Protein AF-A0A919F401-F1 (afdb_monomer)

Structure (mmCIF, N/CA/C/O backbone):
data_AF-A0A919F401-F1
#
_entry.id   AF-A0A919F401-F1
#
loop_
_atom_site.group_PDB
_atom_site.id
_atom_site.type_symbol
_atom_site.label_atom_id
_atom_site.label_alt_id
_atom_site.label_comp_id
_atom_site.label_asym_id
_atom_site.label_entity_id
_atom_site.label_seq_id
_atom_site.pdbx_PDB_ins_code
_atom_site.Cartn_x
_atom_site.Cartn_y
_atom_site.Cartn_z
_atom_site.occupancy
_atom_site.B_iso_or_equiv
_atom_site.auth_seq_id
_atom_site.auth_comp_id
_atom_site.auth_asym_id
_atom_site.auth_atom_id
_atom_site.pdbx_PDB_model_num
ATOM 1 N N . MET A 1 1 ? 9.501 9.180 -15.249 1.00 79.06 1 MET A N 1
ATOM 2 C CA . MET A 1 1 ? 9.581 8.104 -14.242 1.00 79.06 1 MET A CA 1
ATOM 3 C C . MET A 1 1 ? 9.313 8.732 -12.891 1.00 79.06 1 MET A C 1
ATOM 5 O O . MET A 1 1 ? 10.042 9.645 -12.530 1.00 79.06 1 MET A O 1
ATOM 9 N N . LEU A 1 2 ? 8.233 8.335 -12.221 1.00 89.06 2 LEU A N 1
ATOM 10 C CA . LEU A 1 2 ? 7.806 8.928 -10.952 1.00 89.06 2 LEU A CA 1
ATOM 11 C C . LEU A 1 2 ? 7.776 7.835 -9.876 1.00 89.06 2 LEU A C 1
ATOM 13 O O . LEU A 1 2 ? 7.454 6.682 -10.175 1.00 89.06 2 LEU A O 1
ATOM 17 N N . VAL A 1 3 ? 8.127 8.213 -8.649 1.00 92.69 3 VAL A N 1
ATOM 18 C CA . VAL A 1 3 ? 8.099 7.393 -7.427 1.00 92.69 3 VAL A CA 1
ATOM 19 C C . VAL A 1 3 ? 7.712 8.283 -6.241 1.00 92.69 3 VAL A C 1
ATOM 21 O O . VAL A 1 3 ? 7.837 9.508 -6.318 1.00 92.69 3 VAL A O 1
ATOM 24 N N . GLY A 1 4 ? 7.271 7.672 -5.143 1.00 89.56 4 GLY A N 1
ATOM 25 C CA . GLY A 1 4 ? 6.869 8.360 -3.918 1.00 89.56 4 GLY A CA 1
ATOM 26 C C . GLY A 1 4 ? 5.706 9.322 -4.153 1.00 89.56 4 GLY A C 1
ATOM 27 O O . GLY A 1 4 ? 4.825 9.059 -4.973 1.00 89.56 4 GLY A O 1
ATOM 28 N N . ASP A 1 5 ? 5.734 10.467 -3.474 1.00 89.31 5 ASP A N 1
ATOM 29 C CA . ASP A 1 5 ? 4.679 11.485 -3.574 1.00 89.31 5 ASP A CA 1
ATOM 30 C C . ASP A 1 5 ? 4.538 12.082 -4.978 1.00 89.31 5 ASP A C 1
ATOM 32 O O . ASP A 1 5 ? 3.452 12.513 -5.357 1.00 89.31 5 ASP A O 1
ATOM 36 N N . ALA A 1 6 ? 5.612 12.074 -5.777 1.00 88.06 6 ALA A N 1
ATOM 37 C CA . ALA A 1 6 ? 5.546 12.525 -7.164 1.00 88.06 6 ALA A CA 1
ATOM 38 C C . ALA A 1 6 ? 4.692 11.590 -8.035 1.00 88.06 6 ALA A C 1
ATOM 40 O O . ALA A 1 6 ? 4.177 12.022 -9.063 1.00 88.06 6 ALA A O 1
ATOM 41 N N . LEU A 1 7 ? 4.562 10.318 -7.647 1.00 84.00 7 LEU A N 1
ATOM 42 C CA . LEU A 1 7 ? 3.704 9.343 -8.316 1.00 84.00 7 LEU A CA 1
ATOM 43 C C . LEU A 1 7 ? 2.317 9.289 -7.674 1.00 84.00 7 LEU A C 1
ATOM 45 O O . LEU A 1 7 ? 1.315 9.355 -8.377 1.00 84.00 7 LEU A O 1
ATOM 49 N N . HIS A 1 8 ? 2.267 9.176 -6.347 1.00 79.69 8 HIS A N 1
ATOM 50 C CA . HIS A 1 8 ? 1.033 9.054 -5.583 1.00 79.69 8 HIS A CA 1
ATOM 51 C C . HIS A 1 8 ? 1.129 9.851 -4.287 1.00 79.69 8 HIS A C 1
ATOM 53 O O . HIS A 1 8 ? 1.584 9.331 -3.269 1.00 79.69 8 HIS A O 1
ATOM 59 N N . HIS A 1 9 ? 0.647 11.092 -4.314 1.00 82.19 9 HIS A N 1
ATOM 60 C CA . HIS A 1 9 ? 0.431 11.858 -3.094 1.00 82.19 9 HIS A CA 1
ATOM 61 C C . HIS A 1 9 ? -0.819 11.343 -2.367 1.00 82.19 9 HIS A C 1
ATOM 63 O O . HIS A 1 9 ? -1.868 11.148 -2.986 1.00 82.19 9 HIS A O 1
ATOM 69 N N . LYS A 1 10 ? -0.707 11.098 -1.060 1.00 75.06 10 LYS A N 1
ATOM 70 C CA . LYS A 1 10 ? -1.783 10.542 -0.227 1.00 75.06 10 LYS A CA 1
ATOM 71 C C . LYS A 1 10 ? -1.896 11.319 1.074 1.00 75.06 10 LYS A C 1
ATOM 73 O O . LYS A 1 10 ? -0.918 11.899 1.538 1.00 75.06 10 LYS A O 1
ATOM 78 N N . ASP A 1 11 ? -3.077 11.262 1.678 1.00 78.62 11 ASP A N 1
ATOM 79 C CA . ASP A 1 11 ? -3.286 11.761 3.034 1.00 78.62 11 ASP A CA 1
ATOM 80 C C . ASP A 1 11 ? -2.367 11.021 4.030 1.00 78.62 11 ASP A C 1
ATOM 82 O O . ASP A 1 11 ? -2.175 9.801 3.944 1.00 78.62 11 ASP A O 1
ATOM 86 N N . SER A 1 12 ? -1.781 11.761 4.975 1.00 80.56 12 SER A N 1
ATOM 87 C CA . SER A 1 12 ? -0.848 11.218 5.965 1.00 80.56 12 SER A CA 1
ATOM 88 C C . SER A 1 12 ? -1.518 10.293 6.985 1.00 80.56 12 SER A C 1
ATOM 90 O O . SER A 1 12 ? -0.811 9.532 7.648 1.00 80.56 12 SER A O 1
ATOM 92 N N . ILE A 1 13 ? -2.855 10.276 7.062 1.00 82.06 13 ILE A N 1
ATOM 93 C CA . ILE A 1 13 ? -3.641 9.423 7.964 1.00 82.06 13 ILE A CA 1
ATOM 94 C C . ILE A 1 13 ? -3.333 7.928 7.818 1.00 82.06 13 ILE A C 1
ATOM 96 O O . ILE A 1 13 ? -3.423 7.178 8.788 1.00 82.06 13 ILE A O 1
ATOM 100 N N . ALA A 1 14 ? -2.932 7.484 6.622 1.00 78.75 14 ALA A N 1
ATOM 101 C CA . ALA A 1 14 ? -2.573 6.091 6.370 1.00 78.75 14 ALA A CA 1
ATOM 102 C C . ALA A 1 14 ? -1.132 5.739 6.780 1.00 78.75 14 ALA A C 1
ATOM 104 O O . ALA A 1 14 ? -0.791 4.561 6.797 1.00 78.75 14 ALA A O 1
ATOM 105 N N . ALA A 1 15 ? -0.281 6.729 7.080 1.00 83.69 15 ALA A N 1
ATOM 106 C CA . ALA A 1 15 ? 1.109 6.564 7.525 1.00 83.69 15 ALA A CA 1
ATOM 107 C C . ALA A 1 15 ? 1.994 5.651 6.640 1.00 83.69 15 ALA A C 1
ATOM 109 O O . ALA A 1 15 ? 2.928 5.013 7.124 1.00 83.69 15 ALA A O 1
ATOM 110 N N . ARG A 1 16 ? 1.723 5.582 5.328 1.00 82.56 16 ARG A N 1
ATOM 111 C CA . ARG A 1 16 ? 2.355 4.616 4.403 1.00 82.56 16 ARG A CA 1
ATOM 112 C C . ARG A 1 16 ? 3.208 5.218 3.290 1.00 82.56 16 ARG A C 1
ATOM 114 O O . ARG A 1 16 ? 3.821 4.468 2.537 1.00 82.56 16 ARG A O 1
ATOM 121 N N . GLY A 1 17 ? 3.320 6.546 3.220 1.00 87.25 17 GLY A N 1
ATOM 122 C CA . GLY A 1 17 ? 4.054 7.236 2.150 1.00 87.25 17 GLY A CA 1
ATOM 123 C C . GLY A 1 17 ? 5.491 6.731 1.962 1.00 87.25 17 GLY A C 1
ATOM 124 O O . GLY A 1 17 ? 5.890 6.409 0.845 1.00 87.25 17 GLY A O 1
ATOM 125 N N . ILE A 1 18 ? 6.247 6.565 3.056 1.00 89.88 18 ILE A N 1
ATOM 126 C CA . ILE A 1 18 ? 7.634 6.076 2.987 1.00 89.88 18 ILE A CA 1
ATOM 127 C C . ILE A 1 18 ? 7.723 4.613 2.532 1.00 89.88 18 ILE A C 1
ATOM 129 O O . ILE A 1 18 ? 8.526 4.290 1.658 1.00 89.88 18 ILE A O 1
ATOM 133 N N . THR A 1 19 ? 6.877 3.732 3.073 1.00 89.25 19 THR A N 1
ATOM 134 C CA . THR A 1 19 ? 6.812 2.315 2.683 1.00 89.25 19 THR A CA 1
ATOM 135 C C . THR A 1 19 ? 6.507 2.180 1.196 1.00 89.25 19 THR A C 1
ATOM 137 O O . THR A 1 19 ? 7.166 1.425 0.484 1.00 89.25 19 THR A O 1
ATOM 140 N N . ASP A 1 20 ? 5.547 2.959 0.709 1.00 89.94 20 ASP A N 1
ATOM 141 C CA . ASP A 1 20 ? 5.127 2.919 -0.683 1.00 89.94 20 ASP A CA 1
ATOM 142 C C . ASP A 1 20 ? 6.215 3.462 -1.614 1.00 89.94 20 ASP A C 1
ATOM 144 O O . ASP A 1 20 ? 6.466 2.868 -2.662 1.00 89.94 20 ASP A O 1
ATOM 148 N N . ALA A 1 21 ? 6.924 4.524 -1.213 1.00 92.00 21 ALA A N 1
ATOM 149 C CA . ALA A 1 21 ? 8.067 5.045 -1.958 1.00 92.00 21 ALA A CA 1
ATOM 150 C C . ALA A 1 21 ? 9.183 3.996 -2.114 1.00 92.00 21 ALA A C 1
ATOM 152 O O . ALA A 1 21 ? 9.736 3.849 -3.208 1.00 92.00 21 ALA A O 1
ATOM 153 N N . PHE A 1 22 ? 9.486 3.224 -1.061 1.00 94.12 22 PHE A N 1
ATOM 154 C CA . PHE A 1 22 ? 10.458 2.127 -1.140 1.00 94.12 22 PHE A CA 1
ATOM 155 C C . PHE A 1 22 ? 9.987 0.993 -2.056 1.00 94.12 22 PHE A C 1
ATOM 157 O O . PHE A 1 22 ? 10.751 0.552 -2.914 1.00 94.12 22 PHE A O 1
ATOM 164 N N . ILE A 1 23 ? 8.729 0.557 -1.936 1.00 92.62 23 ILE A N 1
ATOM 165 C CA . ILE A 1 23 ? 8.172 -0.501 -2.794 1.00 92.62 23 ILE A CA 1
ATOM 166 C C . ILE A 1 23 ? 8.178 -0.072 -4.268 1.00 92.62 23 ILE A C 1
ATOM 168 O O . ILE A 1 23 ? 8.540 -0.865 -5.135 1.00 92.62 23 ILE A O 1
ATOM 172 N N . GLN A 1 24 ? 7.798 1.173 -4.563 1.00 94.50 24 GLN A N 1
ATOM 173 C CA . GLN A 1 24 ? 7.815 1.723 -5.921 1.00 94.50 24 GLN A CA 1
ATOM 174 C C . GLN A 1 24 ? 9.239 1.814 -6.473 1.00 94.50 24 GLN A C 1
ATOM 176 O O . GLN A 1 24 ? 9.474 1.437 -7.617 1.00 94.50 24 GLN A O 1
ATOM 181 N N . SER A 1 25 ? 10.198 2.255 -5.654 1.00 94.69 25 SER A N 1
ATOM 182 C CA . SER A 1 25 ? 11.608 2.342 -6.050 1.00 94.69 25 SER A CA 1
ATOM 183 C C . SER A 1 25 ? 12.190 0.966 -6.380 1.00 94.69 25 SER A C 1
ATOM 185 O O . SER A 1 25 ? 12.870 0.822 -7.394 1.00 94.69 25 SER A O 1
ATOM 187 N N . GLN A 1 26 ? 11.878 -0.055 -5.573 1.00 94.88 26 GLN A N 1
ATOM 188 C CA . GLN A 1 26 ? 12.294 -1.432 -5.845 1.00 94.88 26 GLN A CA 1
ATOM 189 C C . GLN A 1 26 ? 11.649 -1.968 -7.128 1.00 94.88 26 GLN A C 1
ATOM 191 O O . GLN A 1 26 ? 12.352 -2.438 -8.016 1.00 94.88 26 GLN A O 1
ATOM 196 N N . LEU A 1 27 ? 10.326 -1.831 -7.268 1.00 95.00 27 LEU A N 1
ATOM 197 C CA . LEU A 1 27 ? 9.601 -2.303 -8.450 1.00 95.00 27 LEU A CA 1
ATOM 198 C C . LEU A 1 27 ? 10.124 -1.646 -9.733 1.00 95.00 27 LEU A C 1
ATOM 200 O O . LEU A 1 27 ? 10.253 -2.296 -10.766 1.00 95.00 27 LEU A O 1
ATOM 204 N N . LEU A 1 28 ? 10.449 -0.358 -9.673 1.00 94.56 28 LEU A N 1
ATOM 205 C CA . LEU A 1 28 ? 11.046 0.356 -10.788 1.00 94.56 28 LEU A CA 1
ATOM 206 C C . LEU A 1 28 ? 12.415 -0.215 -11.168 1.00 94.56 28 LEU A C 1
ATOM 208 O O . LEU A 1 28 ? 12.656 -0.468 -12.349 1.00 94.56 28 LEU A O 1
ATOM 212 N N . ALA A 1 29 ? 13.287 -0.426 -10.179 1.00 93.81 29 ALA A N 1
ATOM 213 C CA . ALA A 1 29 ? 14.604 -1.016 -10.393 1.00 93.81 29 ALA A CA 1
ATOM 214 C C . ALA A 1 29 ? 14.491 -2.418 -11.015 1.00 93.81 29 ALA A C 1
ATOM 216 O O . ALA A 1 29 ? 15.171 -2.700 -12.000 1.00 93.81 29 ALA A O 1
ATOM 217 N N . ASP A 1 30 ? 13.564 -3.242 -10.522 1.00 93.69 30 ASP A N 1
ATOM 218 C CA . ASP A 1 30 ? 13.315 -4.595 -11.030 1.00 93.69 30 ASP A CA 1
ATOM 219 C C . ASP A 1 30 ? 12.805 -4.598 -12.479 1.00 93.69 30 ASP A C 1
ATOM 221 O O . ASP A 1 30 ? 13.109 -5.507 -13.252 1.00 93.69 30 ASP A O 1
ATOM 225 N N . ARG A 1 31 ? 11.999 -3.599 -12.870 1.00 92.56 31 ARG A N 1
ATOM 226 C CA . ARG A 1 31 ? 11.435 -3.519 -14.228 1.00 92.56 31 ARG A CA 1
ATOM 227 C C . ARG A 1 31 ? 12.392 -2.953 -15.254 1.00 92.56 31 ARG A C 1
ATOM 229 O O . ARG A 1 31 ? 12.340 -3.396 -16.400 1.00 92.56 31 ARG A O 1
ATOM 236 N N . VAL A 1 32 ? 13.185 -1.963 -14.861 1.00 90.62 32 VAL A N 1
ATOM 237 C CA . VAL A 1 32 ? 14.121 -1.274 -15.750 1.00 90.62 32 VAL A CA 1
ATOM 238 C C . VAL A 1 32 ? 15.417 -2.072 -15.912 1.00 90.62 32 VAL A C 1
ATOM 240 O O . VAL A 1 32 ? 15.926 -2.147 -17.026 1.00 90.62 32 VAL A O 1
ATOM 243 N N . GLY A 1 33 ? 15.907 -2.716 -14.845 1.00 84.69 33 GLY A N 1
ATOM 244 C CA . GLY A 1 33 ? 17.008 -3.680 -14.900 1.00 84.69 33 GLY A CA 1
ATOM 245 C C . GLY A 1 33 ? 18.218 -3.208 -15.718 1.00 84.69 33 GLY A C 1
ATOM 246 O O . GLY A 1 33 ? 18.717 -2.096 -15.538 1.00 84.69 33 GLY A O 1
ATOM 247 N N . GLU A 1 34 ? 18.685 -4.065 -16.630 1.00 83.50 34 GLU A N 1
ATOM 248 C CA . GLU A 1 34 ? 19.831 -3.789 -17.513 1.00 83.50 34 GLU A CA 1
ATOM 249 C C . GLU A 1 34 ? 19.452 -3.053 -18.815 1.00 83.50 34 GLU A C 1
ATOM 251 O O . GLU A 1 34 ? 20.329 -2.549 -19.522 1.00 83.50 34 GLU A O 1
ATOM 256 N N . ASP A 1 35 ? 18.156 -2.902 -19.107 1.00 83.50 35 ASP A N 1
ATOM 257 C CA . ASP A 1 35 ? 17.628 -2.383 -20.381 1.00 83.50 35 ASP A CA 1
ATOM 258 C C . ASP A 1 35 ? 17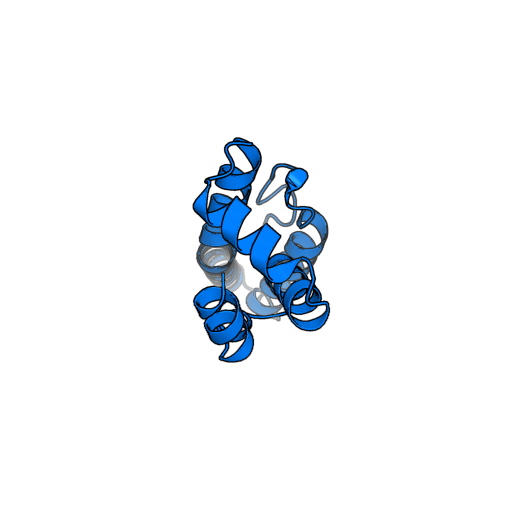.733 -0.848 -20.522 1.00 83.50 35 ASP A C 1
ATOM 260 O O . ASP A 1 35 ? 17.244 -0.256 -21.482 1.00 83.50 35 ASP A O 1
ATOM 264 N N . LEU A 1 36 ? 18.416 -0.170 -19.594 1.00 86.38 36 LEU A N 1
ATOM 265 C CA . LEU A 1 36 ? 18.573 1.294 -19.546 1.00 86.38 36 LEU A CA 1
ATOM 266 C C . LEU A 1 36 ? 19.169 1.916 -20.815 1.00 86.38 36 LEU A C 1
ATOM 268 O O . LEU A 1 36 ? 18.999 3.112 -21.051 1.00 86.38 36 LEU A O 1
ATOM 272 N N . ARG A 1 37 ? 19.922 1.135 -21.595 1.00 90.44 37 ARG A N 1
ATOM 273 C CA . ARG A 1 37 ? 20.640 1.619 -22.783 1.00 90.44 37 ARG A CA 1
ATOM 274 C C . ARG A 1 37 ? 19.872 1.426 -24.088 1.00 90.44 37 ARG A C 1
ATOM 276 O O . ARG A 1 37 ? 20.293 1.990 -25.095 1.00 90.44 37 ARG A O 1
ATOM 283 N N . ASP A 1 38 ? 18.772 0.677 -24.076 1.00 94.56 38 ASP A N 1
ATOM 284 C CA . ASP A 1 38 ? 17.880 0.525 -25.224 1.00 94.56 38 ASP A CA 1
ATOM 285 C C . ASP A 1 38 ? 16.615 1.375 -25.000 1.00 94.56 38 ASP A C 1
ATOM 287 O O . ASP A 1 38 ? 15.791 1.043 -24.145 1.00 94.56 38 ASP A O 1
ATOM 291 N N . PRO A 1 39 ? 16.418 2.465 -25.768 1.00 93.94 39 PRO A N 1
ATOM 292 C CA . PRO A 1 39 ? 15.248 3.325 -25.619 1.00 93.94 39 PRO A CA 1
ATOM 293 C C . PRO A 1 39 ? 13.905 2.599 -25.777 1.00 93.94 39 PRO A C 1
ATOM 295 O O . PRO A 1 39 ? 12.943 2.949 -25.092 1.00 93.94 39 PRO A O 1
ATOM 298 N N . ALA A 1 40 ? 13.815 1.602 -26.663 1.00 94.88 40 ALA A N 1
ATOM 299 C CA . ALA A 1 40 ? 12.570 0.878 -26.907 1.00 94.88 40 ALA A CA 1
ATOM 300 C C . ALA A 1 40 ? 12.266 -0.102 -25.766 1.00 94.88 40 ALA A C 1
ATOM 302 O O . ALA A 1 40 ? 11.127 -0.174 -25.292 1.00 94.88 40 ALA A O 1
ATOM 303 N N . ALA A 1 41 ? 13.288 -0.816 -25.289 1.00 94.06 41 ALA A N 1
ATOM 304 C CA . ALA A 1 41 ? 13.154 -1.702 -24.138 1.00 94.06 41 ALA A CA 1
ATOM 305 C C . ALA A 1 41 ? 12.830 -0.917 -22.856 1.00 94.06 41 ALA A C 1
ATOM 307 O O . ALA A 1 41 ? 11.930 -1.310 -22.108 1.00 94.06 41 ALA A O 1
ATOM 308 N N . LEU A 1 42 ? 13.478 0.236 -22.650 1.00 94.81 42 LEU A N 1
ATOM 309 C CA . LEU A 1 42 ? 13.216 1.127 -21.522 1.00 94.81 42 LEU A CA 1
ATOM 310 C C . LEU A 1 42 ? 11.777 1.663 -21.529 1.00 94.81 42 LEU A C 1
ATOM 312 O O . LEU A 1 42 ? 11.116 1.625 -20.491 1.00 94.81 42 LEU A O 1
ATOM 316 N N . ASP A 1 43 ? 11.252 2.119 -22.673 1.00 94.62 43 ASP A N 1
ATOM 317 C CA . ASP A 1 43 ? 9.852 2.570 -22.762 1.00 94.62 43 ASP A CA 1
ATOM 318 C C . ASP A 1 43 ? 8.880 1.433 -22.409 1.00 94.62 43 ASP A C 1
ATOM 320 O O . ASP A 1 43 ? 7.960 1.604 -21.603 1.00 94.62 43 ASP A O 1
ATOM 324 N N . ALA A 1 4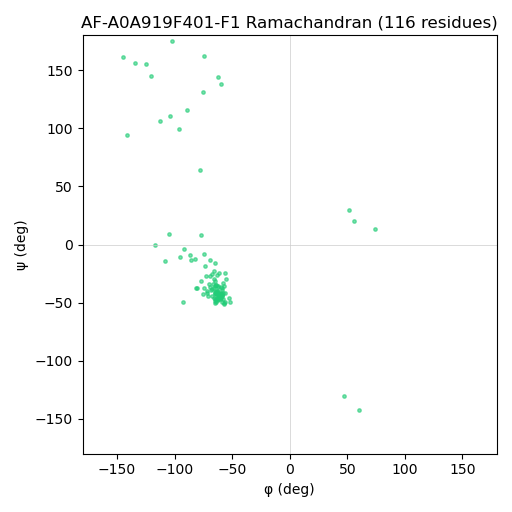4 ? 9.118 0.231 -22.942 1.00 94.50 44 ALA A N 1
ATOM 325 C CA . ALA A 1 44 ? 8.306 -0.939 -22.628 1.00 94.50 44 ALA A CA 1
ATOM 326 C C . ALA A 1 44 ? 8.371 -1.311 -21.133 1.00 94.50 44 ALA A C 1
ATOM 328 O O . ALA A 1 44 ? 7.338 -1.628 -20.532 1.00 94.50 44 ALA A O 1
ATOM 329 N N . ALA A 1 45 ? 9.556 -1.244 -20.521 1.00 95.12 45 ALA A N 1
ATOM 330 C CA . ALA A 1 45 ? 9.765 -1.477 -19.095 1.00 95.12 45 ALA A CA 1
ATOM 331 C C . ALA A 1 45 ? 9.023 -0.459 -18.223 1.00 95.12 45 ALA A C 1
AT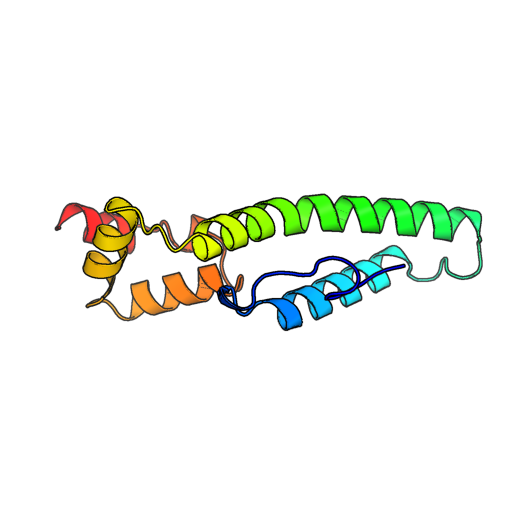OM 333 O O . ALA A 1 45 ? 8.315 -0.851 -17.294 1.00 95.12 45 ALA A O 1
ATOM 334 N N . LEU A 1 46 ? 9.105 0.829 -18.559 1.00 94.94 46 LEU A N 1
ATOM 335 C CA . LEU A 1 46 ? 8.416 1.895 -17.832 1.00 94.94 46 LEU A CA 1
ATOM 336 C C . LEU A 1 46 ? 6.890 1.773 -17.935 1.00 94.94 46 LEU A C 1
ATOM 338 O O . LEU A 1 46 ? 6.191 2.014 -16.951 1.00 94.94 46 LEU A O 1
ATOM 342 N N . ARG A 1 47 ? 6.357 1.336 -19.084 1.00 94.56 47 ARG A N 1
ATOM 343 C CA . ARG A 1 47 ? 4.920 1.040 -19.225 1.00 94.56 47 ARG A CA 1
ATOM 344 C C . ARG A 1 47 ? 4.479 -0.148 -18.376 1.00 94.56 47 ARG A C 1
ATOM 346 O O . ARG A 1 47 ? 3.368 -0.123 -17.855 1.00 94.56 47 ARG A O 1
ATOM 353 N N . ARG A 1 48 ? 5.310 -1.192 -18.254 1.00 94.25 48 ARG A N 1
ATOM 354 C CA . ARG A 1 48 ? 5.035 -2.320 -17.343 1.00 94.25 48 ARG A CA 1
ATOM 355 C C . ARG A 1 48 ? 5.039 -1.848 -15.894 1.00 94.25 48 ARG A C 1
ATOM 357 O O . ARG A 1 48 ? 4.061 -2.079 -15.201 1.00 94.25 48 ARG A O 1
ATOM 364 N N . TYR A 1 49 ? 6.075 -1.111 -15.494 1.00 94.94 49 TYR A N 1
ATOM 365 C CA . TYR A 1 49 ? 6.169 -0.504 -14.169 1.00 94.94 49 TYR A CA 1
ATOM 366 C C . TYR A 1 49 ? 4.920 0.315 -13.822 1.00 94.94 49 TYR A C 1
ATOM 368 O O . TYR A 1 49 ? 4.332 0.100 -12.770 1.00 94.94 49 TYR A O 1
ATOM 376 N N . ALA A 1 50 ? 4.473 1.204 -14.715 1.00 93.31 50 ALA A N 1
ATOM 377 C CA . ALA A 1 50 ? 3.298 2.036 -14.465 1.00 93.31 50 ALA A CA 1
ATOM 378 C C . ALA A 1 50 ? 2.026 1.207 -14.212 1.00 93.31 50 ALA A C 1
ATOM 380 O O . ALA A 1 50 ? 1.287 1.517 -13.283 1.00 93.31 50 ALA A O 1
ATOM 381 N N . ARG A 1 51 ? 1.801 0.139 -14.993 1.00 94.56 51 ARG A N 1
ATOM 382 C CA . ARG A 1 51 ? 0.666 -0.776 -14.777 1.00 94.56 51 ARG A CA 1
ATOM 383 C C . ARG A 1 51 ? 0.777 -1.526 -13.456 1.00 94.56 51 ARG A C 1
ATOM 385 O O . ARG A 1 51 ? -0.173 -1.541 -12.693 1.00 94.56 51 ARG A O 1
ATOM 392 N N . ASP A 1 52 ? 1.949 -2.078 -13.160 1.00 94.56 52 ASP A N 1
ATOM 393 C CA . ASP A 1 52 ? 2.152 -2.848 -11.932 1.00 94.56 52 ASP A CA 1
ATOM 394 C C . ASP A 1 52 ? 1.991 -1.986 -10.673 1.00 94.56 52 ASP A C 1
ATOM 396 O O . ASP A 1 52 ? 1.524 -2.471 -9.644 1.00 94.56 52 ASP A O 1
ATOM 400 N N . VAL A 1 53 ? 2.390 -0.709 -10.726 1.00 92.56 53 VAL A N 1
ATOM 401 C CA . VAL A 1 53 ? 2.109 0.226 -9.633 1.00 92.56 53 VAL A CA 1
ATOM 402 C C . VAL A 1 53 ? 0.603 0.450 -9.513 1.00 92.56 53 VAL A C 1
ATOM 404 O O . VAL A 1 53 ? 0.083 0.376 -8.403 1.00 92.56 53 VAL A O 1
ATOM 407 N N . ASP A 1 54 ? -0.094 0.738 -10.611 1.00 91.06 54 ASP A N 1
ATOM 408 C CA . ASP A 1 54 ? -1.539 0.984 -10.569 1.00 91.06 54 ASP A CA 1
ATOM 409 C C . ASP A 1 54 ? -2.280 -0.211 -9.947 1.00 91.06 54 ASP A C 1
ATOM 411 O O . ASP A 1 54 ? -2.986 -0.053 -8.947 1.00 91.06 54 ASP A O 1
ATOM 415 N N . ASP A 1 55 ? -1.987 -1.420 -10.429 1.00 91.81 55 ASP A N 1
ATOM 416 C CA . ASP A 1 55 ? -2.558 -2.671 -9.924 1.00 91.81 55 ASP A CA 1
ATOM 417 C C . ASP A 1 55 ? -2.248 -2.880 -8.432 1.00 91.81 55 ASP A C 1
ATOM 419 O O . ASP A 1 55 ? -3.118 -3.260 -7.648 1.00 91.81 55 ASP A O 1
ATOM 423 N N . LYS A 1 56 ? -1.010 -2.607 -8.002 1.00 89.62 56 LYS A N 1
ATOM 424 C CA . LYS A 1 56 ? -0.569 -2.872 -6.624 1.00 89.62 56 LYS A CA 1
ATOM 425 C C . LYS A 1 56 ? -1.069 -1.846 -5.608 1.00 89.62 56 LYS A C 1
ATOM 427 O O . LYS A 1 56 ? -1.233 -2.184 -4.436 1.00 89.62 56 LYS A O 1
ATOM 432 N N . PHE A 1 57 ? -1.250 -0.588 -6.009 1.00 88.56 57 PHE A N 1
ATOM 433 C CA . PHE A 1 57 ? -1.517 0.510 -5.074 1.00 88.56 57 PHE A CA 1
ATOM 434 C C . PHE A 1 57 ? -2.954 1.039 -5.115 1.00 88.56 57 PHE A C 1
ATOM 436 O O . PHE A 1 57 ? -3.336 1.732 -4.167 1.00 88.56 57 PHE A O 1
ATOM 443 N N . THR A 1 58 ? -3.756 0.707 -6.133 1.00 87.69 58 THR A N 1
ATOM 444 C CA . THR A 1 58 ? -5.134 1.213 -6.284 1.00 87.69 58 THR A CA 1
ATOM 445 C C . THR A 1 58 ? -6.016 0.905 -5.076 1.00 87.69 58 THR A C 1
ATOM 447 O O . THR A 1 58 ? -6.629 1.817 -4.513 1.00 87.69 58 THR A O 1
ATOM 450 N N . ASP A 1 59 ? -6.066 -0.350 -4.631 1.00 83.75 59 ASP A N 1
ATOM 451 C CA . ASP A 1 59 ? -6.948 -0.743 -3.525 1.00 83.75 59 ASP A CA 1
ATOM 452 C C . ASP A 1 59 ? -6.545 -0.066 -2.214 1.00 83.75 59 ASP A C 1
ATOM 454 O O . ASP A 1 59 ? -7.385 0.450 -1.473 1.00 83.75 59 ASP A O 1
ATOM 458 N N . PHE A 1 60 ? -5.239 0.025 -1.961 1.00 80.56 60 PHE A N 1
ATOM 459 C CA . PHE A 1 60 ? -4.730 0.703 -0.777 1.00 80.56 60 PHE A CA 1
ATOM 460 C C . PHE A 1 60 ? -4.980 2.219 -0.819 1.00 80.56 60 PHE A C 1
ATOM 462 O O . PHE A 1 60 ? -5.323 2.830 0.197 1.00 80.56 60 PHE A O 1
ATOM 469 N N . PHE A 1 61 ? -4.844 2.840 -1.992 1.00 84.31 61 PHE A N 1
ATOM 470 C CA . PHE A 1 61 ? -5.161 4.252 -2.184 1.00 84.31 61 PHE A CA 1
ATOM 471 C C . PHE A 1 61 ? -6.640 4.531 -1.887 1.00 84.31 61 PHE A C 1
ATOM 473 O O . PHE A 1 61 ? -6.948 5.429 -1.105 1.00 84.31 61 PHE A O 1
ATOM 480 N N . ARG A 1 62 ? -7.552 3.703 -2.410 1.00 85.88 62 ARG A N 1
ATOM 481 C CA . ARG A 1 62 ? -8.989 3.785 -2.097 1.00 85.88 62 ARG A CA 1
ATOM 482 C C . ARG A 1 62 ? -9.266 3.590 -0.609 1.00 85.88 62 ARG A C 1
ATOM 484 O O . ARG A 1 62 ? -10.036 4.346 -0.028 1.00 85.88 62 ARG A O 1
ATOM 491 N N . SER A 1 63 ? -8.596 2.631 0.030 1.00 82.56 63 SER A N 1
ATOM 492 C CA . SER A 1 63 ? -8.694 2.443 1.481 1.00 82.56 63 SER A CA 1
ATOM 493 C C . SER A 1 63 ? -8.251 3.694 2.244 1.00 82.56 63 SER A C 1
ATOM 495 O O . SER A 1 63 ? -8.920 4.096 3.192 1.00 82.56 63 SER A O 1
ATOM 497 N N . THR A 1 64 ? -7.158 4.339 1.826 1.00 85.31 64 THR A N 1
ATOM 498 C CA . THR A 1 64 ? -6.684 5.595 2.432 1.00 85.31 64 THR A CA 1
ATOM 499 C C . THR A 1 64 ? -7.733 6.697 2.326 1.00 85.31 64 THR A C 1
ATOM 501 O O . THR A 1 64 ? -8.017 7.343 3.330 1.00 85.31 64 THR A O 1
ATOM 504 N N . LEU A 1 65 ? -8.352 6.869 1.152 1.00 86.94 65 LEU A N 1
ATOM 505 C CA . LEU A 1 65 ? -9.432 7.840 0.959 1.00 86.94 65 LEU A CA 1
ATOM 506 C C . LEU A 1 65 ? -10.609 7.576 1.907 1.00 86.94 65 LEU A C 1
ATOM 508 O O . LEU A 1 65 ? -11.034 8.489 2.606 1.00 86.94 65 LEU A O 1
ATOM 512 N N . ASN A 1 66 ? -11.057 6.323 2.019 1.00 84.75 66 ASN A N 1
ATOM 513 C CA . ASN A 1 66 ? -12.155 5.958 2.921 1.00 84.75 66 ASN A CA 1
ATOM 514 C C . ASN A 1 66 ? -11.843 6.283 4.393 1.00 84.75 66 ASN A C 1
ATOM 516 O O . ASN A 1 66 ? -12.731 6.661 5.151 1.00 84.75 66 ASN A O 1
ATOM 520 N N . VAL A 1 67 ? -10.588 6.123 4.834 1.00 83.69 67 VAL A N 1
ATOM 521 C CA . VAL A 1 67 ? -10.192 6.503 6.203 1.00 83.69 67 VAL A CA 1
ATOM 522 C C . VAL A 1 67 ? -10.090 8.023 6.353 1.00 83.69 67 VAL A C 1
ATOM 524 O O . VAL A 1 67 ? -10.482 8.550 7.393 1.00 83.69 67 VAL A O 1
ATOM 527 N N . ALA A 1 68 ? -9.610 8.723 5.324 1.00 86.81 68 ALA A N 1
ATOM 528 C CA . ALA A 1 68 ? -9.478 10.180 5.310 1.00 86.81 68 ALA A CA 1
ATOM 529 C C . ALA A 1 68 ? -10.830 10.915 5.362 1.00 86.81 68 ALA A C 1
ATOM 531 O O . ALA A 1 68 ? -10.889 12.047 5.834 1.00 86.81 68 ALA A O 1
ATOM 532 N N . GLU A 1 69 ? -11.933 10.271 4.964 1.00 89.31 69 GLU A N 1
ATOM 533 C CA . GLU A 1 69 ? -13.293 10.802 5.159 1.00 89.31 69 GLU A CA 1
ATOM 534 C C . GLU A 1 69 ? -13.689 10.927 6.641 1.00 89.31 69 GLU A C 1
ATOM 536 O O . GLU A 1 69 ? -14.661 11.613 6.973 1.00 89.31 69 GLU A O 1
ATOM 541 N N . LEU A 1 70 ? -12.957 10.263 7.547 1.00 85.88 70 LEU A N 1
ATOM 542 C CA . LEU A 1 70 ? -13.208 10.244 8.993 1.00 85.88 70 LEU A CA 1
ATOM 543 C C . LEU A 1 70 ? -14.628 9.780 9.371 1.00 85.88 70 LEU A C 1
ATOM 545 O O . LEU A 1 70 ? -15.093 10.016 10.485 1.00 85.88 70 LEU A O 1
ATOM 549 N N . GLN A 1 71 ? -15.307 9.078 8.461 1.00 88.56 71 GLN A N 1
ATOM 550 C CA . GLN A 1 71 ? -16.580 8.410 8.707 1.00 88.56 71 GLN A CA 1
ATOM 551 C C . GLN A 1 71 ? -16.299 6.949 9.045 1.00 88.56 71 GLN A C 1
ATOM 553 O O . GLN A 1 71 ? -16.042 6.131 8.165 1.00 88.56 71 GLN A O 1
ATOM 558 N N . VAL A 1 72 ? -16.304 6.612 10.336 1.00 85.38 72 VAL A N 1
ATOM 559 C CA . VAL A 1 72 ? -16.035 5.240 10.783 1.00 85.38 72 VAL A CA 1
ATOM 560 C C . VAL A 1 72 ? -17.352 4.459 10.839 1.00 85.38 72 VAL A C 1
ATOM 562 O O . VAL A 1 72 ? -18.203 4.794 11.663 1.00 85.38 72 VAL A O 1
ATOM 565 N N . PRO A 1 73 ? -17.544 3.410 10.014 1.00 88.94 73 PRO A N 1
ATOM 566 C CA . PRO A 1 73 ? -18.746 2.585 10.087 1.00 88.94 73 PRO A CA 1
ATOM 567 C C . PRO A 1 73 ? -18.852 1.895 11.450 1.00 88.94 73 PRO A C 1
ATOM 569 O O . PRO A 1 73 ? -17.842 1.425 11.981 1.00 88.94 73 PRO A O 1
ATOM 572 N N . GLU A 1 74 ? -20.066 1.742 11.985 1.00 91.88 74 GLU A N 1
ATOM 573 C CA . GLU A 1 74 ? -20.265 1.042 13.265 1.00 91.88 74 GLU A CA 1
ATOM 574 C C . GLU A 1 74 ? -19.734 -0.396 13.239 1.00 91.88 74 GLU A C 1
ATOM 576 O O . GLU A 1 74 ? -19.170 -0.860 14.223 1.00 91.88 74 GLU A O 1
ATOM 581 N N . SER A 1 75 ? -19.797 -1.086 12.097 1.00 89.44 75 SER A N 1
ATOM 582 C CA . SER A 1 75 ? -19.189 -2.416 11.944 1.00 89.44 75 SER A CA 1
ATOM 583 C C . SER A 1 75 ? -17.680 -2.412 12.215 1.00 89.44 75 SER A C 1
ATOM 585 O O . SER A 1 75 ? -17.161 -3.333 12.846 1.00 89.44 75 SER A O 1
ATOM 587 N N . ARG A 1 76 ? -16.971 -1.354 11.799 1.00 88.75 76 ARG A N 1
ATOM 588 C CA . ARG A 1 76 ? -15.541 -1.182 12.072 1.00 88.75 76 ARG A CA 1
ATOM 589 C C . ARG A 1 76 ? -15.294 -0.857 13.541 1.00 88.75 76 ARG A C 1
ATOM 591 O O . ARG A 1 76 ? -14.349 -1.391 14.113 1.00 88.75 76 ARG A O 1
ATOM 598 N N . LEU A 1 77 ? -16.132 -0.027 14.165 1.00 92.12 77 LEU A N 1
ATOM 599 C CA . LEU A 1 77 ? -16.032 0.246 15.604 1.00 92.12 77 LEU A CA 1
ATOM 600 C C . LEU A 1 77 ? -16.274 -1.016 16.436 1.00 92.12 77 LEU A C 1
ATOM 602 O O . LEU A 1 77 ? -15.516 -1.277 17.367 1.00 92.12 77 LEU A O 1
ATOM 606 N N . SER A 1 78 ? -17.278 -1.819 16.089 1.00 92.88 78 SER A N 1
ATOM 607 C CA . SER A 1 78 ? -17.559 -3.098 16.747 1.00 92.88 78 SER A CA 1
ATOM 608 C C . SER A 1 78 ? -16.394 -4.076 16.617 1.00 92.88 78 SER A C 1
ATOM 610 O O . SER A 1 78 ? -15.974 -4.638 17.625 1.00 92.88 78 SER A O 1
ATOM 612 N N . LEU A 1 79 ? -15.804 -4.210 15.422 1.00 92.75 79 LEU A N 1
ATOM 613 C CA . LEU A 1 79 ? -14.590 -5.008 15.214 1.00 92.75 79 LEU A CA 1
ATOM 614 C C . LEU A 1 79 ? -13.437 -4.528 16.109 1.00 92.75 79 LEU A C 1
ATOM 616 O O . LEU A 1 79 ? -12.822 -5.329 16.805 1.00 92.75 79 LEU A O 1
ATOM 620 N N . LEU A 1 80 ? -13.154 -3.221 16.116 1.00 93.62 80 LEU A N 1
ATOM 621 C CA . LEU A 1 80 ? -12.068 -2.649 16.918 1.00 93.62 80 LEU A CA 1
ATOM 622 C C . LEU A 1 80 ? -12.287 -2.861 18.421 1.00 93.62 80 LEU A C 1
ATOM 624 O O . LEU A 1 80 ? -11.344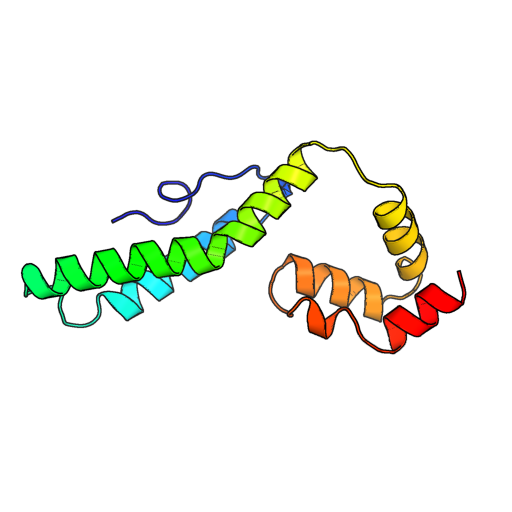 -3.190 19.136 1.00 93.62 80 LEU A O 1
ATOM 628 N N . ARG A 1 81 ? -13.528 -2.720 18.904 1.00 94.88 81 ARG A N 1
ATOM 629 C CA . ARG A 1 81 ? -13.893 -3.015 20.297 1.00 94.88 81 ARG A CA 1
ATOM 630 C C . ARG A 1 81 ? -13.682 -4.494 20.619 1.00 94.88 81 ARG A C 1
ATOM 632 O O . ARG A 1 81 ? -13.047 -4.787 21.629 1.00 94.88 81 ARG A O 1
ATOM 639 N N . ALA A 1 82 ? -14.140 -5.397 19.752 1.00 94.56 82 ALA A N 1
ATOM 640 C CA . ALA A 1 82 ? -14.006 -6.841 19.932 1.00 94.56 82 ALA A CA 1
ATOM 641 C C . ALA A 1 82 ? -12.543 -7.290 20.077 1.00 94.56 82 ALA A C 1
ATOM 643 O O . ALA A 1 82 ? -12.230 -8.097 20.948 1.00 94.56 82 ALA A O 1
ATOM 644 N N . ILE A 1 83 ? -11.632 -6.735 19.270 1.00 95.88 83 ILE A N 1
ATOM 645 C CA . ILE A 1 83 ? -10.213 -7.126 19.307 1.00 95.88 83 ILE A CA 1
ATOM 646 C C . ILE A 1 83 ? -9.386 -6.371 20.356 1.00 95.88 83 ILE A C 1
ATOM 648 O O . ILE A 1 83 ? -8.270 -6.786 20.648 1.00 95.88 83 ILE A O 1
ATOM 652 N N . SER A 1 84 ? -9.906 -5.284 20.938 1.00 95.44 84 SER A N 1
ATOM 653 C CA . SER A 1 84 ? -9.129 -4.375 21.803 1.00 95.44 84 SER A CA 1
ATOM 654 C C . SER A 1 84 ? -8.545 -5.021 23.066 1.00 95.44 84 SER A C 1
ATOM 656 O O . SER A 1 84 ? -7.545 -4.539 23.592 1.00 95.44 84 SER A O 1
ATOM 658 N N . GLY A 1 85 ? -9.149 -6.110 23.549 1.00 93.88 85 GLY A N 1
ATOM 659 C CA . GLY A 1 85 ? -8.649 -6.898 24.680 1.00 93.88 85 GLY A CA 1
ATOM 660 C C . GLY A 1 85 ? -7.733 -8.063 24.289 1.00 93.88 85 GLY A C 1
ATOM 661 O O . GLY A 1 85 ? -7.214 -8.742 25.172 1.00 93.88 85 GLY A O 1
ATOM 662 N N . ASN A 1 86 ? -7.534 -8.315 22.991 1.00 94.75 86 ASN A N 1
ATOM 663 C CA . ASN A 1 86 ? -6.709 -9.404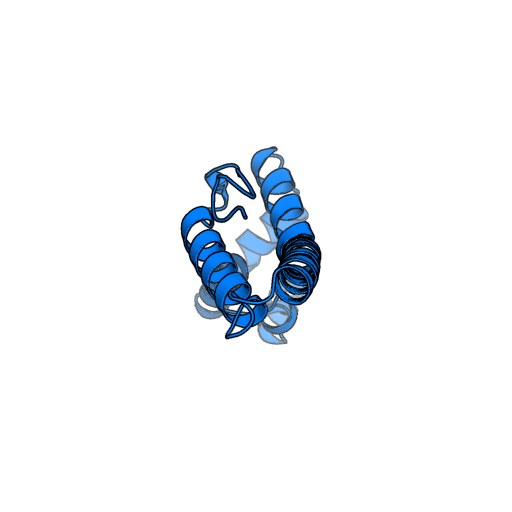 22.477 1.00 94.75 86 ASN A CA 1
ATOM 664 C C . ASN A 1 86 ? -5.464 -8.832 21.773 1.00 94.75 86 ASN A C 1
ATOM 666 O O . ASN A 1 86 ? -5.538 -8.303 20.660 1.00 94.75 86 ASN A O 1
ATOM 670 N N . GLN A 1 87 ? -4.301 -8.963 22.425 1.00 94.69 87 GLN A N 1
ATOM 671 C CA . GLN A 1 87 ? -3.025 -8.459 21.904 1.00 94.69 87 GLN A CA 1
ATOM 672 C C . GLN A 1 87 ? -2.652 -9.104 20.564 1.00 94.69 87 GLN A C 1
ATOM 674 O O . GLN A 1 87 ? -2.235 -8.398 19.652 1.00 94.69 87 GLN A O 1
ATOM 679 N N . ALA A 1 88 ? -2.844 -10.417 20.412 1.00 93.50 88 ALA A N 1
ATOM 680 C CA . ALA A 1 88 ? -2.473 -11.128 19.191 1.00 93.50 88 ALA A CA 1
ATOM 681 C C . ALA A 1 88 ? -3.295 -10.647 17.984 1.00 93.50 88 ALA A C 1
ATOM 683 O O . ALA A 1 88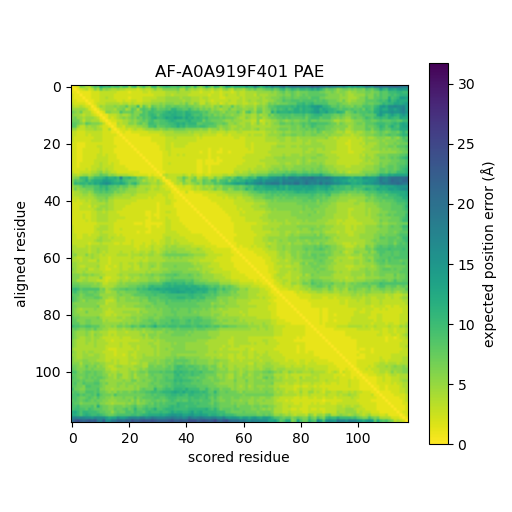 ? -2.745 -10.410 16.906 1.00 93.50 88 ALA A O 1
ATOM 684 N N . LEU A 1 89 ? -4.601 -10.437 18.169 1.00 94.69 89 LEU A N 1
ATOM 685 C CA . LEU A 1 89 ? -5.467 -9.880 17.126 1.00 94.69 89 LEU A CA 1
ATOM 686 C C . LEU A 1 89 ? -5.168 -8.405 16.845 1.00 94.69 89 LEU A C 1
ATOM 688 O O . LEU A 1 89 ? -5.201 -7.990 15.686 1.00 94.69 89 LEU A O 1
ATOM 692 N N . THR A 1 90 ? -4.835 -7.626 17.875 1.00 95.19 90 THR A N 1
ATOM 693 C CA . THR A 1 90 ? -4.414 -6.227 17.721 1.00 95.19 90 THR A CA 1
ATOM 694 C C . THR A 1 90 ? -3.129 -6.126 16.894 1.00 95.19 90 THR A C 1
ATOM 696 O O . THR A 1 90 ? -3.077 -5.357 15.931 1.00 95.19 90 THR A O 1
ATOM 699 N N . ASP A 1 91 ? -2.123 -6.947 17.196 1.00 94.44 91 ASP A N 1
ATOM 700 C CA . ASP A 1 91 ? -0.863 -6.993 16.451 1.00 94.44 91 ASP A CA 1
ATOM 701 C C . ASP A 1 91 ? -1.100 -7.387 14.989 1.00 94.44 91 ASP A C 1
ATOM 703 O O . ASP A 1 91 ? -0.588 -6.733 14.079 1.00 94.44 91 ASP A O 1
ATOM 707 N N . ARG A 1 92 ? -1.939 -8.403 14.740 1.00 94.00 92 ARG A N 1
ATOM 708 C CA . ARG A 1 92 ? -2.308 -8.816 13.374 1.00 94.00 92 ARG A CA 1
ATOM 709 C C . ARG A 1 92 ? -3.065 -7.729 12.616 1.00 94.00 92 ARG A C 1
ATOM 711 O O . ARG A 1 92 ? -2.799 -7.528 11.430 1.00 94.00 92 ARG A O 1
ATOM 718 N N . TYR A 1 93 ? -3.969 -7.004 13.275 1.00 93.06 93 TYR A N 1
ATOM 719 C CA . TYR A 1 93 ? -4.684 -5.883 12.663 1.00 93.06 93 TYR A CA 1
ATOM 720 C C . TYR A 1 93 ? -3.700 -4.811 12.174 1.00 93.06 93 TYR A C 1
ATOM 722 O O . TYR A 1 93 ? -3.736 -4.421 11.004 1.00 93.06 93 TYR A O 1
ATOM 730 N N . PHE A 1 94 ? -2.759 -4.386 13.023 1.00 91.44 94 PHE A N 1
ATOM 731 C CA . PHE A 1 94 ? -1.756 -3.393 12.633 1.00 91.44 94 PHE A CA 1
ATOM 732 C C . PHE A 1 94 ? -0.727 -3.927 11.628 1.00 91.44 94 PHE A C 1
ATOM 734 O O . PHE A 1 94 ? -0.319 -3.176 10.742 1.00 91.44 94 PHE A O 1
ATOM 741 N N . ALA A 1 95 ? -0.354 -5.208 11.694 1.00 91.62 95 ALA A N 1
ATOM 742 C CA . ALA A 1 95 ? 0.492 -5.852 10.686 1.00 91.62 95 ALA A CA 1
ATOM 743 C C . ALA A 1 95 ? -0.177 -5.876 9.300 1.00 91.62 95 ALA A C 1
ATOM 745 O O . ALA A 1 95 ? 0.478 -5.687 8.277 1.00 91.62 95 ALA A O 1
ATOM 746 N N . THR A 1 96 ? -1.497 -6.042 9.259 1.00 90.19 96 THR A N 1
ATOM 747 C CA . THR A 1 96 ? -2.271 -5.991 8.012 1.00 90.19 96 THR A CA 1
ATOM 748 C C . THR A 1 96 ? -2.345 -4.565 7.470 1.00 90.19 96 THR A C 1
ATOM 750 O O . THR A 1 96 ? -2.079 -4.332 6.292 1.00 90.19 96 THR A O 1
ATOM 753 N N . LEU A 1 97 ? -2.611 -3.572 8.329 1.00 85.94 97 LEU A N 1
ATOM 754 C CA . 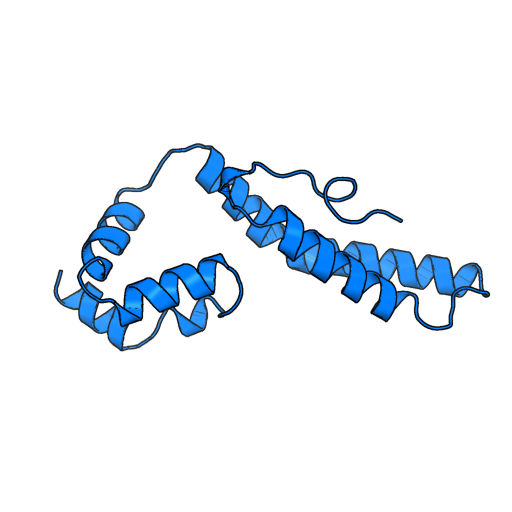LEU A 1 97 ? -2.612 -2.157 7.928 1.00 85.94 97 LEU A CA 1
ATOM 755 C C . LEU A 1 97 ? -1.235 -1.675 7.441 1.00 85.94 97 LEU A C 1
ATOM 757 O O . LEU A 1 97 ? -1.141 -0.897 6.486 1.00 85.94 97 LEU A O 1
ATOM 761 N N . SER A 1 98 ? -0.154 -2.155 8.057 1.00 85.25 98 SER A N 1
ATOM 762 C CA . SER A 1 98 ? 1.216 -1.867 7.618 1.00 85.25 98 SER A CA 1
ATOM 763 C C . SER A 1 98 ? 1.617 -2.635 6.355 1.00 85.25 98 SER A C 1
ATOM 765 O O . SER A 1 98 ? 2.644 -2.319 5.754 1.00 85.25 98 SER A O 1
ATOM 767 N N . GLY A 1 99 ? 0.780 -3.573 5.892 1.00 83.50 99 GLY A N 1
ATOM 768 C CA . GLY A 1 99 ? 1.028 -4.408 4.718 1.00 83.50 99 GLY A CA 1
ATOM 769 C C . GLY A 1 99 ? 2.073 -5.498 4.950 1.00 83.50 99 GLY A C 1
ATOM 770 O O . GLY A 1 99 ? 2.551 -6.081 3.981 1.00 83.50 99 GLY A O 1
ATOM 771 N N . ALA A 1 100 ? 2.445 -5.756 6.206 1.00 87.88 100 ALA A N 1
ATOM 772 C CA . ALA A 1 100 ? 3.325 -6.857 6.583 1.00 87.88 100 ALA A CA 1
ATOM 773 C C . ALA A 1 100 ? 2.619 -8.222 6.485 1.00 87.88 100 ALA A C 1
ATOM 775 O O . ALA A 1 100 ? 3.278 -9.232 6.248 1.00 87.88 100 ALA A O 1
ATOM 776 N N . CYS A 1 101 ? 1.291 -8.240 6.636 1.00 88.44 101 CYS A N 1
ATOM 777 C CA . CYS A 1 101 ? 0.439 -9.413 6.444 1.00 88.44 101 CYS A CA 1
ATOM 778 C C . CYS A 1 101 ? -0.666 -9.126 5.423 1.00 88.44 101 CYS A C 1
ATOM 780 O O . CYS A 1 101 ? -1.054 -7.972 5.215 1.00 88.44 101 CYS A O 1
ATOM 782 N N . SER A 1 102 ? -1.175 -10.184 4.794 1.00 86.75 102 SER A N 1
ATOM 783 C CA . SER A 1 102 ? -2.356 -10.091 3.940 1.00 86.75 102 SER A CA 1
ATOM 784 C C . SER A 1 102 ? -3.625 -9.940 4.781 1.00 86.75 102 SER A C 1
ATOM 786 O O . SER A 1 102 ? -3.649 -10.247 5.974 1.00 86.75 102 SER A O 1
ATOM 788 N N . ILE A 1 103 ? -4.712 -9.486 4.156 1.00 84.75 103 ILE A N 1
ATOM 789 C CA . ILE A 1 103 ? -6.008 -9.436 4.837 1.00 84.75 103 ILE A CA 1
ATOM 790 C C . ILE A 1 103 ? -6.532 -10.838 5.172 1.00 84.75 103 ILE A C 1
ATOM 792 O O . ILE A 1 103 ? -7.183 -11.011 6.198 1.00 84.75 103 ILE A O 1
ATOM 796 N N . ASP A 1 104 ? -6.182 -11.846 4.373 1.00 86.56 104 ASP A N 1
ATOM 797 C CA . ASP A 1 104 ? -6.543 -13.241 4.632 1.00 86.56 104 ASP A CA 1
ATOM 798 C C . ASP A 1 104 ? -5.850 -13.775 5.898 1.00 86.56 104 ASP A C 1
ATOM 800 O O . ASP A 1 104 ? -6.464 -14.504 6.675 1.00 86.56 104 ASP A O 1
ATOM 804 N N . ASP A 1 105 ? -4.618 -13.333 6.181 1.00 87.56 105 ASP A N 1
ATOM 805 C CA . ASP A 1 105 ? -3.919 -13.665 7.434 1.00 87.56 105 ASP A CA 1
ATOM 806 C C . ASP A 1 105 ? -4.632 -13.071 8.665 1.00 87.56 105 ASP A C 1
ATOM 808 O O . ASP A 1 105 ? -4.615 -13.644 9.765 1.00 87.56 105 ASP A O 1
ATOM 812 N N . PHE A 1 106 ? -5.283 -11.915 8.495 1.00 89.56 106 PHE A N 1
ATOM 813 C CA . PHE A 1 106 ? -6.089 -11.294 9.543 1.00 89.56 106 PHE A CA 1
ATOM 814 C C . PHE A 1 106 ? -7.400 -12.049 9.790 1.00 89.56 106 PHE A C 1
ATOM 816 O O . PHE A 1 106 ? -7.753 -12.274 10.950 1.00 89.56 106 PHE A O 1
ATOM 823 N N . TYR A 1 107 ? -8.086 -12.498 8.733 1.00 89.50 107 TYR A N 1
ATOM 824 C CA . TYR A 1 107 ? -9.329 -13.281 8.806 1.00 89.50 107 TYR A CA 1
ATOM 825 C C . TYR A 1 107 ? -9.088 -14.762 9.139 1.00 89.50 107 TYR A C 1
ATOM 827 O O . TYR A 1 107 ? -9.393 -15.674 8.375 1.00 89.50 107 TYR A O 1
ATOM 835 N N . ASN A 1 108 ? -8.565 -15.005 10.336 1.00 88.81 108 ASN A N 1
ATOM 836 C CA . ASN A 1 108 ? -8.258 -16.337 10.854 1.00 88.81 108 ASN A CA 1
ATOM 837 C C . ASN A 1 108 ? -9.310 -16.843 11.862 1.00 88.81 108 ASN A C 1
ATOM 839 O O . ASN A 1 108 ? -10.221 -16.119 12.265 1.00 88.81 108 ASN A O 1
ATOM 843 N N . ALA A 1 109 ? -9.151 -18.096 12.299 1.00 91.00 109 ALA A N 1
ATOM 844 C CA . ALA A 1 109 ? -10.057 -18.744 13.249 1.00 91.00 109 ALA A CA 1
ATOM 845 C C . ALA A 1 109 ? -10.218 -17.966 14.569 1.00 91.00 109 ALA A C 1
ATOM 847 O O . ALA A 1 109 ? -11.337 -17.798 15.036 1.00 91.00 109 ALA A O 1
ATOM 848 N N . GLU A 1 110 ? -9.131 -17.428 15.127 1.00 89.88 110 GLU A N 1
ATOM 849 C CA . GLU A 1 110 ? -9.156 -16.682 16.393 1.00 89.88 110 GLU A CA 1
ATOM 850 C C . GLU A 1 110 ? -9.991 -15.396 16.288 1.00 89.88 110 GLU A C 1
ATOM 852 O O . GLU A 1 110 ? -10.759 -15.065 17.196 1.00 89.88 110 GLU A O 1
ATOM 857 N N . LEU A 1 111 ? -9.891 -14.685 15.158 1.00 91.56 111 LEU A N 1
ATOM 858 C CA . LEU A 1 111 ? -10.731 -13.519 14.899 1.00 91.56 111 LEU A CA 1
ATOM 859 C C . LEU A 1 111 ? -12.204 -13.925 14.799 1.00 91.56 111 LEU A C 1
ATOM 861 O O . LEU A 1 111 ? -13.058 -13.286 15.408 1.00 91.56 111 LEU A O 1
ATOM 865 N N . LEU A 1 112 ? -12.503 -14.986 14.048 1.00 92.12 112 LEU A N 1
ATOM 866 C CA . LEU A 1 112 ? -13.874 -15.463 13.857 1.00 92.12 112 LEU A CA 1
ATOM 867 C C . LEU A 1 112 ? -14.510 -15.920 15.177 1.00 92.12 112 LEU A C 1
ATOM 869 O O . LEU A 1 112 ? -15.659 -15.580 15.447 1.00 92.12 112 LEU A O 1
ATOM 873 N N . GLU A 1 113 ? -13.761 -16.629 16.020 1.00 92.12 113 GLU A N 1
ATOM 874 C CA . GLU A 1 113 ? -14.196 -17.019 17.365 1.00 92.12 113 GLU A CA 1
ATOM 875 C C . GLU A 1 113 ? -14.431 -15.800 18.257 1.00 92.12 113 GLU A C 1
ATOM 877 O O . GLU A 1 113 ? -15.437 -15.731 18.961 1.00 92.12 113 GLU A O 1
ATOM 882 N N . THR A 1 114 ? -13.543 -14.804 18.201 1.00 90.00 114 THR A N 1
ATOM 883 C CA . THR A 1 114 ? -13.713 -13.557 18.957 1.00 90.00 114 THR A CA 1
ATOM 884 C C . THR A 1 114 ? -14.992 -12.838 18.535 1.00 90.00 114 THR A C 1
ATOM 886 O O . THR A 1 114 ? -15.773 -12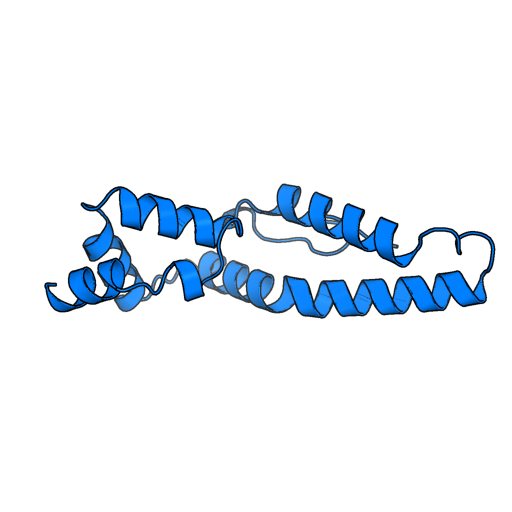.436 19.388 1.00 90.00 114 THR A O 1
ATOM 889 N N . LEU A 1 115 ? -15.254 -12.731 17.230 1.00 89.81 115 LEU A N 1
ATOM 890 C CA . LEU A 1 115 ? -16.452 -12.075 16.698 1.00 89.81 115 LEU A CA 1
ATOM 891 C C . LEU A 1 115 ? -17.749 -12.847 16.976 1.00 89.81 115 LEU A C 1
ATOM 893 O O . LEU A 1 115 ? -18.804 -12.229 17.058 1.00 89.81 115 LEU A O 1
ATOM 897 N N . ALA A 1 116 ? -17.688 -14.171 17.134 1.00 87.94 116 ALA A N 1
ATOM 898 C CA . ALA A 1 116 ? -18.847 -14.990 17.496 1.00 87.94 116 ALA A CA 1
ATOM 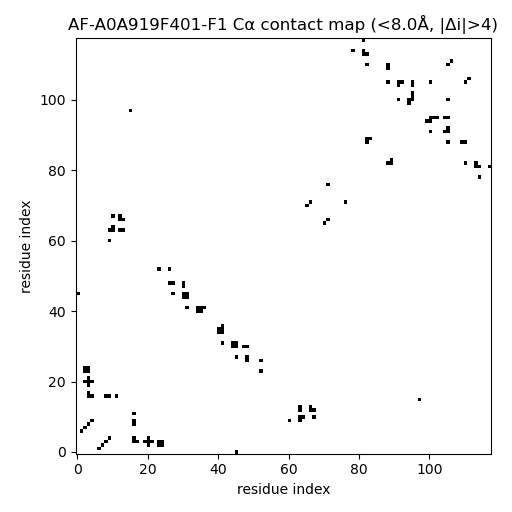899 C C . ALA A 1 116 ? -19.268 -14.836 18.971 1.00 87.94 116 ALA A C 1
ATOM 901 O O . ALA A 1 116 ? -20.390 -15.196 19.324 1.00 87.94 116 ALA A O 1
ATOM 902 N N . ASN A 1 117 ? -18.376 -14.316 19.819 1.00 80.81 117 ASN A N 1
ATOM 903 C CA . ASN A 1 117 ? -18.571 -14.177 21.264 1.00 80.81 117 ASN A CA 1
ATOM 904 C C . ASN A 1 117 ? -18.871 -12.729 21.709 1.00 80.81 117 ASN A C 1
ATOM 906 O O . ASN A 1 117 ? -18.847 -12.452 22.911 1.00 80.81 117 ASN A O 1
ATOM 910 N N . VAL A 1 118 ? -19.112 -11.816 20.760 1.00 72.94 118 VAL A N 1
ATOM 911 C CA . VAL A 1 118 ? -19.395 -10.382 20.985 1.00 72.94 118 VAL A CA 1
ATOM 912 C C . VAL A 1 118 ? -20.880 -10.089 20.821 1.00 72.94 118 VAL A C 1
ATOM 914 O O . VAL A 1 118 ? -21.491 -10.629 19.873 1.00 72.94 118 VAL A O 1
#

Mean predicted aligned error: 5.18 Å

Foldseek 3Di:
DDAFCRLPNADCVLVCRVVRRVVLVVLLCVQQPPVVPPPVSNVVSVVVSNVVSCVVCVVVRVVRVVVVVVDQDVVNVLLCVLCVVPPVLVVVVVCCSNVVDPVVSSPDPVSVVSSVVD

InterPro domains:
  IPR036188 FAD/NAD(P)-binding domain superfamily [G3DSA:3.50.50.60] (1-67)

Solvent-accessible surface area (backbone atoms only — not comparable to full-atom values): 6891 Å² total; per-residue (Å²): 141,69,51,33,62,79,60,58,72,72,74,71,89,63,74,43,66,68,62,49,24,50,53,44,52,50,50,43,50,69,45,39,61,85,39,76,83,40,71,68,55,35,53,53,23,52,56,50,38,54,50,54,48,49,71,70,43,47,67,58,50,53,51,40,52,55,57,70,68,71,66,78,54,67,70,56,53,52,51,53,59,68,34,69,86,35,66,70,56,43,51,40,50,53,33,31,74,72,62,78,38,52,70,68,72,50,70,36,69,70,52,53,55,50,62,72,75,106

pLDDT: mean 89.41, std 4.95, range [72.94, 95.88]

Radius of gyration: 18.4 Å; Cα contacts (8 Å, |Δi|>4): 77; chains: 1; bounding box: 41×31×52 Å

Organism: NCBI:txid68183

Secondary structure (DSSP, 8-state):
---GGGT----GGG--HHHHHHHHHHHHHHHHTTGGG-HHHHHHHHHHHHHHHHHHHHHHHHHHHHHHT----HHHHHHHHHHTT-HHHHHHHHHHHTTSS-HHHHS-HHHHHHHHT-

Sequence (118 aa):
MLVGDALHHKDSIAARGITDAFIQSQLLADRVGEDLRDPAALDAALRRYARDVDDKFTDFFRSTLNVAELQVPESRLSLLRAISGNQALTDRYFATLSGACSIDDFYNAELLETLANV